Protein AF-A0A6L4YPC9-F1 (afdb_monomer_lite)

Foldseek 3Di:
DDDDDPDDPPDPPVVVVVVVVVPDDDDPVRVVVVVVCCVLQEAEPPDPCRVVSQVVCCVPPVHHHYDYPVDDPVVVVVVVVVVVVLVPDDPVVVVVVD

Sequence (98 aa):
MKTNRIAAPTTPLSHLWLKEIATKPLSPIASELRKRVSEEILLDKSKPDFPAKLVEAWRKYGFAVVSDSSIRRDLFKSAYDVNRRFFDLPLEYKKQLG

Secondary structure (DSSP, 8-state):
------------HHHHHHHHHHHSPPPHHHHHHHHHHHHHHEEETTSTTHHHHHHHHHHHHS--EEE-TTS-HHHHHHHHHHHHHHHTS-HHHHGGG-

Structure (mmCIF, N/CA/C/O backbone):
data_AF-A0A6L4YPC9-F1
#
_entry.id   AF-A0A6L4YPC9-F1
#
loop_
_atom_site.group_PDB
_atom_site.id
_atom_site.type_symbol
_atom_site.label_atom_id
_atom_site.label_alt_id
_atom_site.label_comp_id
_atom_site.label_asym_id
_atom_site.label_entity_id
_atom_site.label_seq_id
_atom_site.pdbx_PDB_ins_code
_atom_site.Cartn_x
_atom_site.Cartn_y
_atom_site.Cartn_z
_atom_site.occupancy
_atom_site.B_iso_or_equiv
_atom_site.auth_seq_id
_atom_site.auth_comp_id
_atom_site.auth_asym_id
_atom_site.auth_atom_id
_atom_site.pdbx_PDB_model_num
ATOM 1 N N . MET A 1 1 ? -45.636 -5.885 34.832 1.00 44.72 1 MET A N 1
ATOM 2 C CA . MET A 1 1 ? -44.247 -5.725 34.339 1.00 44.72 1 MET A CA 1
ATOM 3 C C . MET A 1 1 ? -44.079 -6.451 33.012 1.00 44.72 1 MET A C 1
ATOM 5 O O . MET A 1 1 ? -44.115 -7.672 33.012 1.00 44.72 1 MET A O 1
ATOM 9 N N . LYS A 1 2 ? -43.899 -5.721 31.904 1.00 37.06 2 LYS A N 1
ATOM 10 C CA . LYS A 1 2 ? -43.255 -6.205 30.669 1.00 37.06 2 LYS A CA 1
ATOM 11 C C . LYS A 1 2 ? -42.566 -5.000 30.025 1.00 37.06 2 LYS A C 1
ATOM 13 O O . LYS A 1 2 ? -43.237 -4.118 29.504 1.00 37.06 2 LYS A O 1
ATOM 18 N N . THR A 1 3 ? -41.247 -4.904 30.150 1.00 37.56 3 THR A N 1
ATOM 19 C CA . THR A 1 3 ? -40.453 -3.867 29.487 1.00 37.56 3 THR A CA 1
ATOM 20 C C . THR A 1 3 ? -40.117 -4.341 28.076 1.00 37.56 3 THR A C 1
ATOM 22 O O . THR A 1 3 ? -39.339 -5.274 27.889 1.00 37.56 3 THR A O 1
ATOM 25 N N . ASN A 1 4 ? -40.729 -3.707 27.074 1.00 37.28 4 ASN A N 1
ATOM 26 C CA . ASN A 1 4 ? -40.333 -3.853 25.676 1.00 37.28 4 ASN A CA 1
ATOM 27 C C . ASN A 1 4 ? -38.928 -3.262 25.510 1.00 37.28 4 ASN A C 1
ATOM 29 O O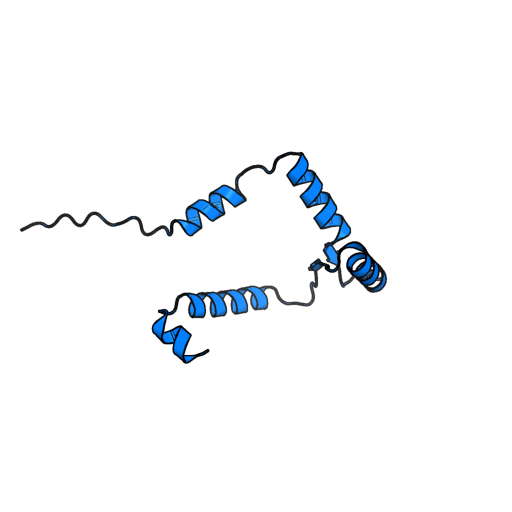 . ASN A 1 4 ? -38.754 -2.045 25.515 1.00 37.28 4 ASN A O 1
ATOM 33 N N . ARG A 1 5 ? -37.912 -4.12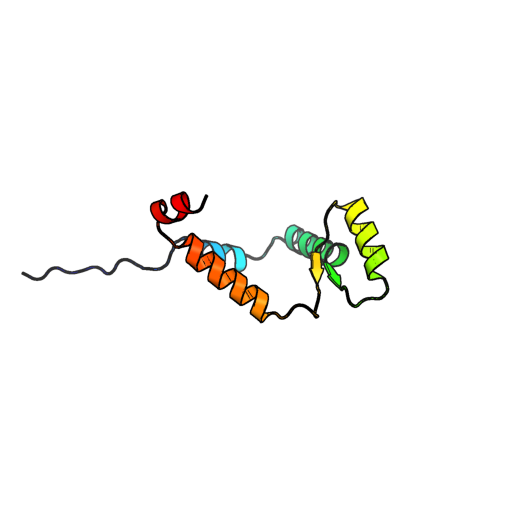0 25.378 1.00 38.81 5 ARG A N 1
ATOM 34 C CA . ARG A 1 5 ? -36.584 -3.704 24.919 1.00 38.81 5 ARG A CA 1
ATOM 35 C C . ARG A 1 5 ? -36.625 -3.607 23.399 1.00 38.81 5 ARG A C 1
ATOM 37 O O . ARG A 1 5 ? -36.560 -4.618 22.709 1.00 38.81 5 ARG A O 1
ATOM 44 N N . ILE A 1 6 ? -36.741 -2.385 22.890 1.00 42.06 6 ILE A N 1
ATOM 45 C CA . ILE A 1 6 ? -36.446 -2.084 21.490 1.00 42.06 6 ILE A CA 1
ATOM 46 C C . ILE A 1 6 ? -34.934 -2.272 21.339 1.00 42.06 6 ILE A C 1
ATOM 48 O O . ILE A 1 6 ? -34.151 -1.541 21.945 1.00 42.06 6 ILE A O 1
ATOM 52 N N . ALA A 1 7 ? -34.522 -3.311 20.614 1.00 42.47 7 ALA A N 1
ATOM 53 C CA . ALA A 1 7 ? -33.120 -3.535 20.298 1.00 42.47 7 ALA A CA 1
ATOM 54 C C . ALA A 1 7 ? -32.618 -2.358 19.449 1.00 42.47 7 ALA A C 1
ATOM 56 O O . ALA A 1 7 ? -33.135 -2.105 18.361 1.00 42.47 7 ALA A O 1
A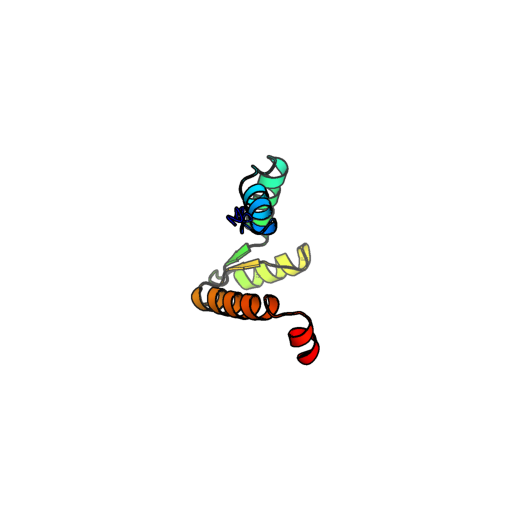TOM 57 N N . ALA A 1 8 ? -31.638 -1.618 19.967 1.00 41.31 8 ALA A N 1
ATOM 58 C CA . ALA A 1 8 ? -30.978 -0.566 19.213 1.00 41.31 8 ALA A CA 1
ATOM 59 C C . ALA A 1 8 ? -30.246 -1.188 18.007 1.00 41.31 8 ALA A C 1
ATOM 61 O O . ALA A 1 8 ? -29.599 -2.228 18.165 1.00 41.31 8 ALA A O 1
ATOM 62 N N . PRO A 1 9 ? -30.325 -0.586 16.810 1.00 45.88 9 PRO A N 1
ATOM 63 C CA . PRO A 1 9 ? -29.611 -1.086 15.645 1.00 45.88 9 PRO A CA 1
ATOM 64 C C . PRO A 1 9 ? -28.100 -0.975 15.893 1.00 45.88 9 PRO A C 1
ATOM 66 O O . PRO A 1 9 ? -27.544 0.114 15.979 1.00 45.88 9 PRO A O 1
ATOM 69 N N . THR A 1 10 ? -27.422 -2.116 16.012 1.00 53.06 10 THR A N 1
ATOM 70 C CA . THR A 1 10 ? -25.984 -2.240 16.317 1.00 53.06 10 THR A CA 1
ATOM 71 C C . THR A 1 10 ? -25.077 -2.005 15.110 1.00 53.06 10 THR A C 1
ATOM 73 O O . THR A 1 10 ? -23.911 -2.389 15.135 1.00 53.06 10 THR A O 1
ATOM 76 N N . THR A 1 11 ? -25.575 -1.393 14.033 1.00 52.59 11 THR A N 1
ATOM 77 C CA . THR A 1 11 ? -24.722 -1.086 12.878 1.00 52.59 11 THR A CA 1
ATOM 78 C C . THR A 1 11 ? -24.048 0.260 13.128 1.00 52.59 11 THR A C 1
ATOM 80 O O . THR A 1 11 ? -24.752 1.271 13.163 1.00 52.59 11 THR A O 1
ATOM 83 N N . PRO A 1 12 ? -22.715 0.321 13.308 1.00 51.28 12 PRO A N 1
ATOM 84 C CA . PRO A 1 12 ? -22.033 1.596 13.462 1.00 51.28 12 PRO A CA 1
ATOM 85 C C . PRO A 1 12 ? -22.299 2.447 12.217 1.00 51.28 12 PRO A C 1
ATOM 87 O O . PRO A 1 12 ? -22.117 1.967 11.096 1.00 51.28 12 PRO A O 1
ATOM 90 N N . LEU A 1 13 ? -22.712 3.704 12.395 1.00 49.53 13 LEU A N 1
ATOM 91 C CA . LEU A 1 13 ? -22.946 4.657 11.296 1.00 49.53 13 LEU A CA 1
ATOM 92 C C . LEU A 1 13 ? -21.748 4.745 10.326 1.00 49.53 13 LEU A C 1
ATOM 94 O O . LEU A 1 13 ? -21.930 4.974 9.132 1.00 49.53 13 LEU A O 1
ATOM 98 N N . SER A 1 14 ? -20.534 4.461 10.808 1.00 51.28 14 SER A N 1
ATOM 99 C CA . SER A 1 14 ? -19.313 4.363 10.003 1.00 51.28 14 SER A CA 1
ATOM 100 C C . SER A 1 14 ? -19.362 3.274 8.920 1.00 51.28 14 SER A C 1
ATOM 102 O O . SER A 1 14 ? -18.839 3.482 7.829 1.00 51.28 14 SER A O 1
ATOM 104 N N . HIS A 1 15 ? -20.022 2.137 9.161 1.00 44.12 15 HIS A N 1
ATOM 105 C CA . HIS A 1 15 ? -20.167 1.065 8.167 1.00 44.12 15 HIS A CA 1
ATOM 106 C C . HIS A 1 15 ? -21.156 1.416 7.050 1.00 44.12 15 HIS A C 1
ATOM 108 O O . HIS A 1 15 ? -20.969 0.979 5.914 1.00 44.12 15 HIS A O 1
ATOM 114 N N . LEU A 1 16 ? -22.196 2.195 7.357 1.00 47.97 16 LEU A N 1
ATOM 115 C CA . LEU A 1 16 ? -23.162 2.657 6.357 1.00 47.97 16 LEU A CA 1
ATOM 116 C C . LEU A 1 16 ? -22.527 3.709 5.443 1.00 47.97 16 LEU A C 1
ATOM 118 O O . LEU A 1 16 ? -22.625 3.592 4.224 1.00 47.97 16 LEU A O 1
ATOM 122 N N . TRP A 1 17 ? -21.774 4.649 6.019 1.00 44.50 17 TRP A N 1
ATOM 123 C CA . TRP A 1 17 ? -21.083 5.698 5.267 1.00 44.50 17 TRP A CA 1
ATOM 124 C C . TRP A 1 17 ? -19.965 5.146 4.363 1.00 44.50 17 TRP A C 1
ATOM 126 O O . TRP A 1 17 ? -19.862 5.521 3.197 1.00 44.50 17 TRP A O 1
ATOM 136 N N . LEU A 1 18 ? -19.170 4.184 4.855 1.00 44.53 18 LEU A N 1
ATOM 137 C CA . LEU A 1 18 ? -18.116 3.540 4.059 1.00 44.53 18 LEU A CA 1
ATOM 138 C C . LEU A 1 18 ? -18.674 2.703 2.904 1.00 44.53 18 LEU A C 1
ATOM 140 O O . LEU A 1 18 ? -18.105 2.731 1.813 1.00 44.53 18 LEU A O 1
ATOM 144 N N . LYS A 1 19 ? -19.789 1.987 3.111 1.00 49.84 19 LYS A N 1
ATOM 145 C CA . LYS A 1 19 ? -20.470 1.285 2.014 1.00 49.84 19 LYS A CA 1
ATOM 146 C C . LYS A 1 19 ? -20.985 2.271 0.977 1.00 49.84 19 LYS A C 1
ATOM 148 O O . LYS A 1 19 ? -20.739 2.063 -0.200 1.00 49.84 19 LYS A O 1
ATOM 153 N N . GLU A 1 20 ? -21.625 3.354 1.406 1.00 45.44 20 GLU A N 1
ATOM 154 C CA . GLU A 1 20 ? -22.205 4.347 0.502 1.00 45.44 20 GLU A CA 1
ATOM 155 C C . GLU A 1 20 ? -21.145 5.047 -0.366 1.00 45.44 20 GLU A C 1
ATOM 157 O O . GLU A 1 20 ? -21.350 5.220 -1.567 1.00 45.44 20 GLU A O 1
ATOM 162 N N . ILE A 1 21 ? -19.980 5.376 0.203 1.00 52.28 21 ILE A N 1
ATOM 163 C CA . ILE A 1 21 ? -18.840 5.930 -0.548 1.00 52.28 21 ILE A CA 1
ATOM 164 C C . ILE A 1 21 ? -18.215 4.887 -1.472 1.00 52.28 21 ILE A C 1
ATOM 166 O O . ILE A 1 21 ? -17.863 5.212 -2.602 1.00 52.28 21 ILE A O 1
ATOM 170 N N . ALA A 1 22 ? -18.097 3.636 -1.021 1.00 53.81 22 ALA A N 1
ATOM 171 C CA . ALA A 1 22 ? -17.548 2.559 -1.839 1.00 53.81 22 ALA A CA 1
ATOM 172 C C . ALA A 1 22 ? -18.462 2.179 -3.018 1.00 53.81 22 ALA A C 1
ATOM 174 O O . ALA A 1 22 ? -17.969 1.687 -4.031 1.00 53.81 22 ALA A O 1
ATOM 175 N N . THR A 1 23 ? -19.777 2.392 -2.897 1.00 54.12 23 THR A N 1
ATOM 176 C CA . THR A 1 23 ? -20.768 2.025 -3.922 1.00 54.12 23 THR A CA 1
ATOM 177 C C . THR A 1 23 ? -21.194 3.171 -4.831 1.00 54.12 23 THR A C 1
ATOM 179 O O . THR A 1 23 ? -21.818 2.913 -5.860 1.00 54.12 23 THR A O 1
ATOM 182 N N . LYS A 1 24 ? -20.906 4.432 -4.482 1.00 55.59 24 LYS A N 1
ATOM 183 C CA . LYS A 1 24 ? -21.257 5.562 -5.348 1.00 55.59 24 LYS A CA 1
ATOM 184 C C . LYS A 1 24 ? -20.368 5.548 -6.595 1.00 55.59 24 LYS A C 1
ATOM 186 O O . LYS A 1 24 ? -19.143 5.547 -6.457 1.00 55.59 24 LYS A O 1
ATOM 191 N N . PRO A 1 25 ? -20.950 5.550 -7.809 1.00 58.19 25 PRO A N 1
ATOM 192 C CA . PRO A 1 25 ? -20.159 5.657 -9.020 1.00 58.19 25 PRO A CA 1
ATOM 193 C C . PRO A 1 25 ? -19.402 6.984 -8.981 1.00 58.19 25 PRO A C 1
ATOM 195 O O . PRO A 1 25 ? -19.993 8.056 -8.838 1.00 58.19 25 PRO A O 1
ATOM 198 N N . LEU A 1 26 ? -18.076 6.897 -9.068 1.00 62.03 26 LEU A N 1
ATOM 199 C CA . LEU A 1 26 ? -17.225 8.066 -9.237 1.00 62.03 26 LEU A CA 1
ATOM 200 C C . LEU A 1 26 ? -17.673 8.792 -10.508 1.00 62.03 26 LEU A C 1
ATOM 202 O O . LEU A 1 26 ? -17.973 8.151 -11.519 1.00 62.03 26 LEU A O 1
ATOM 206 N N . SER A 1 27 ? -17.697 10.127 -10.478 1.00 73.00 27 SER A N 1
ATOM 207 C CA . SER A 1 27 ? -17.937 10.898 -11.699 1.00 73.00 27 SER A CA 1
ATOM 208 C C . SER A 1 27 ? -16.957 10.449 -12.798 1.00 73.00 27 SER A C 1
ATOM 210 O O . SER A 1 27 ? -15.863 9.967 -12.479 1.00 73.00 27 SER A O 1
ATOM 212 N N . PRO A 1 28 ? -17.292 10.596 -14.090 1.00 71.75 28 PRO A N 1
ATOM 213 C CA . PRO A 1 28 ? -16.394 10.194 -15.176 1.00 71.75 28 PRO A CA 1
ATOM 214 C C . PRO A 1 28 ? -14.986 10.796 -15.034 1.00 71.75 28 PRO A C 1
ATOM 216 O O . PRO A 1 28 ? -13.989 10.110 -15.237 1.00 71.75 28 PRO A O 1
ATOM 219 N N . ILE A 1 29 ? -14.911 12.045 -14.563 1.00 62.44 29 ILE A N 1
ATOM 220 C CA . ILE A 1 29 ? -13.660 12.756 -14.272 1.00 62.44 29 ILE A CA 1
ATOM 221 C C . ILE A 1 29 ? -12.897 12.095 -13.117 1.00 62.44 29 ILE A C 1
ATOM 223 O O . ILE A 1 29 ? -11.699 11.858 -13.229 1.00 62.44 29 ILE A O 1
ATOM 227 N N . ALA A 1 30 ? -13.570 11.761 -12.013 1.00 63.66 30 ALA A N 1
ATOM 228 C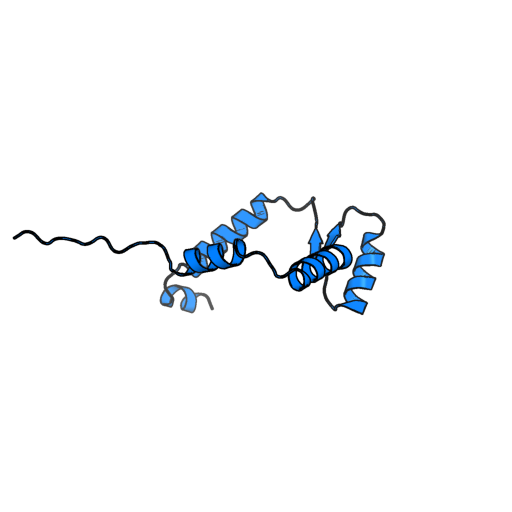 CA . ALA A 1 30 ? -12.930 11.104 -10.873 1.00 63.66 30 ALA A CA 1
ATOM 229 C C . ALA A 1 30 ? -12.489 9.664 -11.197 1.00 63.66 30 ALA A C 1
ATOM 231 O O . ALA A 1 30 ? -11.455 9.212 -10.708 1.00 63.66 30 ALA A O 1
ATOM 232 N N . SER A 1 31 ? -13.234 8.959 -12.050 1.00 65.44 31 SER A N 1
ATOM 233 C CA . SER A 1 31 ? -12.871 7.627 -12.548 1.00 65.44 31 SER A CA 1
ATOM 234 C C . SER A 1 31 ? -11.624 7.673 -13.432 1.00 65.44 31 SER A C 1
ATOM 236 O O . SER A 1 31 ? -10.711 6.871 -13.244 1.00 65.44 31 SER A O 1
ATOM 238 N N . GLU A 1 32 ? -11.552 8.641 -14.347 1.00 63.06 32 GLU A N 1
ATOM 239 C CA . GLU A 1 32 ? -10.399 8.844 -15.228 1.00 63.06 32 GLU A CA 1
ATOM 240 C C . GLU A 1 32 ? -9.162 9.308 -14.448 1.00 63.06 32 GLU A C 1
ATOM 242 O O . GLU A 1 32 ? -8.069 8.778 -14.641 1.00 63.06 32 GLU A O 1
ATOM 247 N N . LEU A 1 33 ? -9.328 10.230 -13.492 1.00 60.72 33 LEU A N 1
ATOM 248 C CA . LEU A 1 33 ? -8.251 10.639 -12.587 1.00 60.72 33 LEU A CA 1
ATOM 249 C C . LEU A 1 33 ? -7.741 9.458 -11.761 1.00 60.72 33 LEU A C 1
ATOM 251 O O . LEU A 1 33 ? -6.534 9.251 -11.682 1.00 60.72 33 LEU A O 1
ATOM 255 N N . ARG A 1 34 ? -8.637 8.641 -11.195 1.00 67.69 34 ARG A N 1
ATOM 256 C CA . ARG A 1 34 ? -8.255 7.424 -10.468 1.00 67.69 34 ARG A CA 1
ATOM 257 C C . ARG A 1 34 ? -7.481 6.463 -11.362 1.00 67.69 34 ARG A C 1
ATOM 259 O O . ARG A 1 34 ? -6.496 5.893 -10.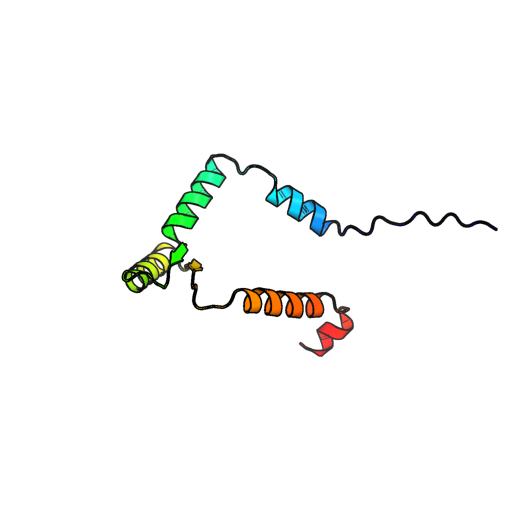902 1.00 67.69 34 ARG A O 1
ATOM 266 N N . LYS A 1 35 ? -7.912 6.278 -12.610 1.00 68.25 35 LYS A N 1
ATOM 267 C CA . LYS A 1 35 ? -7.243 5.403 -13.574 1.00 68.25 35 LYS A CA 1
ATOM 268 C C . LYS A 1 35 ? -5.836 5.907 -13.896 1.00 68.25 35 LYS A C 1
ATOM 270 O O . LYS A 1 35 ? -4.885 5.164 -13.702 1.00 68.25 35 LYS A O 1
ATOM 275 N N . ARG A 1 36 ? -5.694 7.183 -14.259 1.00 64.06 36 ARG A N 1
ATOM 276 C CA . ARG A 1 36 ? -4.397 7.817 -14.553 1.00 64.06 36 ARG A CA 1
ATOM 277 C C . ARG A 1 36 ? -3.440 7.782 -13.367 1.00 64.06 36 ARG A C 1
ATOM 279 O O . ARG A 1 36 ? -2.285 7.407 -13.511 1.00 64.06 36 ARG A O 1
ATOM 286 N N . VAL A 1 37 ? -3.938 8.107 -12.175 1.00 64.88 37 VAL A N 1
ATOM 287 C CA . VAL A 1 37 ? -3.162 8.026 -10.931 1.00 64.88 37 VAL A CA 1
ATOM 288 C C . VAL A 1 37 ? -2.751 6.582 -10.637 1.00 64.88 37 VAL A C 1
ATOM 290 O O . VAL A 1 37 ? -1.623 6.339 -10.221 1.00 64.88 37 VAL A O 1
ATOM 293 N N . SER A 1 38 ? -3.632 5.611 -10.883 1.00 66.75 38 SER A N 1
ATOM 294 C CA . SER A 1 38 ? -3.306 4.196 -10.682 1.00 66.75 38 SER A CA 1
ATOM 295 C C . SER A 1 38 ? -2.286 3.694 -11.703 1.00 66.75 38 SER A C 1
ATOM 297 O O . SER A 1 38 ? -1.436 2.906 -11.334 1.00 66.75 38 SER A O 1
ATOM 299 N N . GLU A 1 39 ? -2.325 4.141 -12.956 1.00 67.75 39 GLU A N 1
ATOM 300 C CA . GLU A 1 39 ? -1.375 3.705 -13.990 1.00 67.75 39 GLU A CA 1
ATOM 301 C C . GLU A 1 39 ? 0.005 4.369 -13.849 1.00 67.75 39 GLU A C 1
ATOM 303 O O . GLU A 1 39 ? 1.016 3.742 -14.152 1.00 67.75 39 GLU A O 1
ATOM 308 N N . GLU A 1 40 ? 0.068 5.613 -13.364 1.00 69.56 40 GLU A N 1
ATOM 309 C CA . GLU A 1 40 ? 1.333 6.351 -13.247 1.00 69.56 40 GLU A CA 1
ATOM 310 C C . GLU A 1 40 ? 2.029 6.200 -11.888 1.00 69.56 40 GLU A C 1
ATOM 312 O O . GLU A 1 40 ? 3.244 6.382 -11.806 1.00 69.56 40 GLU A O 1
ATOM 317 N N . ILE A 1 41 ? 1.285 5.895 -10.820 1.00 77.94 41 ILE A N 1
ATOM 318 C CA . ILE A 1 41 ? 1.814 5.891 -9.446 1.00 77.94 41 ILE A CA 1
ATOM 319 C C . ILE A 1 41 ? 1.842 4.479 -8.840 1.00 77.94 41 ILE A C 1
ATOM 321 O O . ILE A 1 41 ? 2.585 4.262 -7.881 1.00 77.94 41 ILE A O 1
ATOM 325 N N . LEU A 1 42 ? 1.092 3.506 -9.386 1.00 85.06 42 LEU A N 1
ATOM 326 C CA . LEU A 1 42 ? 1.192 2.103 -8.969 1.00 85.06 42 LEU A CA 1
ATOM 327 C C . LEU A 1 42 ? 2.359 1.413 -9.677 1.00 85.06 42 LEU A C 1
ATOM 329 O O . LEU A 1 42 ? 2.317 1.152 -10.876 1.00 85.06 42 LEU A O 1
ATOM 333 N N . LEU A 1 43 ? 3.388 1.073 -8.912 1.00 88.75 43 LEU A N 1
ATOM 334 C CA . LEU A 1 43 ? 4.612 0.466 -9.410 1.00 88.75 43 LEU A CA 1
ATOM 335 C C . LEU A 1 43 ? 4.712 -0.989 -8.955 1.00 88.75 43 LEU A C 1
ATOM 337 O O . LEU A 1 43 ? 4.642 -1.279 -7.761 1.00 88.75 43 LEU A O 1
ATOM 341 N N . ASP A 1 44 ? 4.931 -1.904 -9.894 1.00 89.31 44 ASP A N 1
ATOM 342 C CA . ASP A 1 44 ? 5.199 -3.308 -9.591 1.00 89.31 44 ASP A CA 1
ATOM 343 C C . ASP A 1 44 ? 6.697 -3.520 -9.361 1.00 89.31 44 ASP A C 1
ATOM 345 O O . ASP A 1 44 ? 7.509 -3.387 -10.276 1.00 89.31 44 ASP A O 1
ATOM 349 N N . LYS A 1 45 ? 7.059 -3.865 -8.120 1.00 90.31 45 LYS A N 1
ATOM 350 C CA . LYS A 1 45 ? 8.451 -4.066 -7.696 1.00 90.31 45 LYS A CA 1
ATOM 351 C C . LYS A 1 45 ? 9.156 -5.188 -8.459 1.00 90.31 45 LYS A C 1
ATOM 353 O O . LYS A 1 45 ? 10.381 -5.197 -8.534 1.00 90.31 45 LYS A O 1
ATOM 358 N N . SER A 1 46 ? 8.403 -6.139 -9.009 1.00 91.00 46 SER A N 1
ATOM 359 C CA . SER A 1 46 ? 8.969 -7.254 -9.771 1.00 91.00 46 SER A CA 1
ATOM 360 C C . SER A 1 46 ? 9.427 -6.857 -11.177 1.00 91.00 46 SER A C 1
ATOM 362 O O . SER A 1 46 ? 10.137 -7.625 -11.830 1.00 91.00 46 SER A O 1
ATOM 364 N N . LYS A 1 47 ? 9.040 -5.669 -11.659 1.00 90.94 47 LYS A N 1
ATOM 365 C CA . LYS A 1 47 ? 9.383 -5.204 -13.002 1.00 90.94 47 LYS A CA 1
ATOM 366 C C . LYS A 1 47 ? 10.824 -4.685 -13.063 1.00 90.94 47 LYS A C 1
ATOM 368 O O . LYS A 1 47 ? 11.279 -4.015 -12.136 1.00 90.94 47 LYS A O 1
ATOM 373 N N . PRO A 1 48 ? 11.550 -4.946 -14.163 1.00 93.12 48 PRO A N 1
ATOM 374 C CA . PRO A 1 48 ? 12.951 -4.546 -14.295 1.00 93.12 48 PRO A CA 1
ATOM 375 C C . PRO A 1 48 ? 13.147 -3.021 -14.331 1.00 93.12 48 PRO A C 1
ATOM 377 O O . PRO A 1 48 ? 14.203 -2.529 -13.942 1.00 93.12 48 PRO A O 1
ATOM 380 N N . ASP A 1 49 ? 12.139 -2.263 -14.762 1.00 93.12 49 ASP A N 1
ATOM 381 C CA . ASP A 1 49 ? 12.148 -0.798 -14.815 1.00 93.12 49 ASP A CA 1
ATOM 382 C C . ASP A 1 49 ? 11.717 -0.132 -13.496 1.00 93.12 49 ASP A C 1
ATOM 384 O O . ASP A 1 49 ? 11.725 1.099 -13.398 1.00 93.12 49 ASP A O 1
ATOM 388 N N . PHE A 1 50 ? 11.398 -0.918 -12.459 1.00 92.38 50 PHE A N 1
ATOM 389 C CA . PHE A 1 50 ? 10.928 -0.417 -11.168 1.00 92.38 50 PHE A CA 1
ATOM 390 C C . PHE A 1 50 ? 11.814 0.688 -10.565 1.00 92.38 50 PHE A C 1
ATOM 392 O O . PHE A 1 50 ? 11.259 1.718 -10.177 1.00 92.38 50 PHE A O 1
ATOM 399 N N . PRO A 1 51 ? 13.161 0.570 -10.505 1.00 94.50 51 PRO A N 1
ATOM 400 C CA . PRO A 1 51 ? 13.990 1.627 -9.922 1.00 94.50 51 PRO A CA 1
ATOM 401 C C . PRO A 1 51 ? 13.859 2.962 -10.663 1.00 94.50 51 PRO A C 1
ATOM 403 O O . PRO A 1 51 ? 13.761 4.015 -10.033 1.00 94.50 51 PRO A O 1
ATOM 406 N N . ALA A 1 52 ? 13.809 2.923 -11.997 1.00 94.38 52 ALA A N 1
ATOM 407 C CA . ALA A 1 52 ? 13.664 4.120 -12.817 1.00 94.38 52 ALA A CA 1
ATOM 408 C C . ALA A 1 52 ? 12.282 4.760 -12.621 1.00 94.38 52 ALA A C 1
ATOM 410 O O . ALA A 1 52 ? 12.184 5.969 -12.403 1.00 94.38 52 ALA A O 1
ATOM 411 N N . LYS A 1 53 ? 11.225 3.941 -12.612 1.00 91.62 53 LYS A N 1
ATOM 412 C CA . LYS A 1 53 ? 9.848 4.391 -12.379 1.00 91.62 53 LYS A CA 1
ATOM 413 C C . LYS A 1 53 ? 9.626 4.947 -10.976 1.00 91.62 53 LYS A C 1
ATOM 415 O O . LYS A 1 53 ? 8.912 5.932 -10.814 1.00 91.62 53 LYS A O 1
ATOM 420 N N . LEU A 1 54 ? 10.279 4.373 -9.968 1.00 91.44 54 LEU A N 1
ATOM 421 C CA . LEU A 1 54 ? 10.229 4.875 -8.600 1.00 91.44 54 LEU A CA 1
ATOM 422 C C . LEU A 1 54 ? 10.843 6.277 -8.508 1.00 91.44 54 LEU A C 1
ATOM 424 O O . LEU A 1 54 ? 10.234 7.172 -7.927 1.00 91.44 54 LEU A O 1
ATOM 428 N N . VAL A 1 55 ? 12.011 6.493 -9.120 1.00 93.19 55 VAL A N 1
ATOM 429 C CA . VAL A 1 55 ? 12.651 7.820 -9.176 1.00 93.19 55 VAL A CA 1
ATOM 430 C C . VAL A 1 55 ? 11.779 8.830 -9.927 1.00 93.19 55 VAL A C 1
ATOM 432 O O . VAL A 1 55 ? 11.652 9.972 -9.485 1.00 93.19 55 VAL A O 1
ATOM 435 N N . GLU A 1 56 ? 11.158 8.423 -11.036 1.00 90.81 56 GLU A N 1
ATOM 436 C CA . GLU A 1 56 ? 10.226 9.260 -11.801 1.00 90.81 56 GLU A CA 1
ATOM 437 C C . GLU A 1 56 ? 9.027 9.694 -10.940 1.00 90.81 56 GLU A C 1
ATOM 439 O O . GLU A 1 56 ? 8.743 10.890 -10.838 1.00 90.81 56 GLU A O 1
ATOM 444 N N . ALA A 1 57 ? 8.378 8.748 -10.254 1.00 88.56 57 ALA A N 1
ATOM 445 C CA . ALA A 1 57 ? 7.238 9.019 -9.382 1.00 88.56 57 ALA A CA 1
ATOM 446 C C . ALA A 1 57 ? 7.610 9.945 -8.212 1.00 88.56 57 ALA A C 1
ATOM 448 O O . ALA A 1 57 ? 6.901 10.913 -7.939 1.00 88.56 57 ALA A O 1
ATOM 449 N N . TRP A 1 58 ? 8.767 9.729 -7.576 1.00 88.62 58 TRP A N 1
ATOM 450 C CA . TRP A 1 58 ? 9.266 10.619 -6.522 1.00 88.62 58 TRP A CA 1
ATOM 451 C C . TRP A 1 58 ? 9.501 12.045 -7.016 1.00 88.62 58 TRP A C 1
ATOM 453 O O . TRP A 1 58 ? 9.122 12.993 -6.334 1.00 88.62 58 TRP A O 1
ATOM 463 N N . ARG A 1 59 ? 10.089 12.218 -8.203 1.00 90.44 59 ARG A N 1
ATOM 464 C CA . ARG A 1 59 ? 10.345 13.551 -8.770 1.00 90.44 59 ARG A CA 1
ATOM 465 C C . ARG A 1 59 ? 9.068 14.271 -9.188 1.00 90.44 59 ARG A C 1
ATOM 467 O O . ARG A 1 59 ? 8.982 15.482 -9.017 1.00 90.44 59 ARG A O 1
ATOM 474 N N . LYS A 1 60 ? 8.105 13.547 -9.762 1.00 88.12 60 LYS A N 1
ATOM 475 C CA . LYS A 1 60 ? 6.880 14.130 -10.326 1.00 88.12 60 LYS A CA 1
ATOM 476 C C . LYS A 1 60 ? 5.800 14.366 -9.270 1.00 88.12 60 LYS A C 1
ATOM 478 O O . LYS A 1 60 ? 5.094 15.366 -9.340 1.00 88.12 60 LYS A O 1
ATOM 483 N N . TYR A 1 61 ? 5.682 13.456 -8.305 1.00 85.81 61 TYR A N 1
ATOM 484 C CA . TYR A 1 61 ? 4.561 13.411 -7.362 1.00 85.81 61 TYR A CA 1
ATOM 485 C C . TYR A 1 61 ? 4.975 13.485 -5.893 1.00 85.81 61 TYR A C 1
ATOM 487 O O . TYR A 1 61 ? 4.138 13.793 -5.049 1.00 85.81 61 TYR A O 1
ATOM 495 N N . GLY A 1 62 ? 6.236 13.195 -5.561 1.00 85.00 62 GLY A N 1
ATOM 496 C CA . GLY A 1 62 ? 6.692 13.112 -4.171 1.00 85.00 62 GLY A CA 1
ATOM 497 C C . GLY A 1 62 ? 6.186 11.878 -3.413 1.00 85.00 62 GLY A C 1
ATOM 498 O O . GLY A 1 62 ? 6.411 11.777 -2.212 1.00 85.00 62 GLY A O 1
ATOM 499 N N . PHE A 1 63 ? 5.506 10.943 -4.086 1.00 86.69 63 PHE A N 1
ATOM 500 C CA . PHE A 1 63 ? 5.089 9.654 -3.530 1.00 86.69 63 PHE A CA 1
ATOM 501 C C . PHE A 1 63 ? 4.915 8.602 -4.636 1.00 86.69 63 PHE A C 1
ATOM 503 O O . PHE A 1 63 ? 4.778 8.934 -5.813 1.00 86.69 63 PHE A O 1
ATOM 510 N N . ALA A 1 64 ? 4.899 7.326 -4.244 1.00 87.69 64 ALA A N 1
ATOM 511 C CA . ALA A 1 64 ? 4.602 6.189 -5.112 1.00 87.69 64 ALA A CA 1
ATOM 512 C C . ALA A 1 64 ? 3.790 5.136 -4.345 1.00 87.69 64 ALA A C 1
ATOM 514 O O . ALA A 1 64 ? 3.970 4.968 -3.138 1.00 87.69 64 ALA A O 1
ATOM 515 N N . VAL A 1 65 ? 2.919 4.406 -5.040 1.00 86.12 65 VAL A N 1
ATOM 516 C CA . VAL A 1 65 ? 2.225 3.235 -4.496 1.00 86.12 65 VAL A CA 1
ATOM 517 C C . VAL A 1 65 ? 2.926 2.009 -5.053 1.00 86.12 65 VAL A C 1
ATOM 519 O O . VAL A 1 65 ? 3.006 1.839 -6.260 1.00 86.12 65 VAL A O 1
ATOM 522 N N . VAL A 1 66 ? 3.454 1.142 -4.198 1.00 88.50 66 VAL A N 1
ATOM 523 C CA . VAL A 1 66 ? 4.208 -0.031 -4.657 1.00 88.50 66 VAL A CA 1
ATOM 524 C C . VAL A 1 66 ? 3.380 -1.289 -4.443 1.00 88.50 66 VAL A C 1
ATOM 526 O O . VAL A 1 66 ? 2.955 -1.570 -3.323 1.00 88.50 66 VAL A O 1
ATOM 529 N N . SER A 1 67 ? 3.175 -2.068 -5.503 1.00 86.75 67 SER A N 1
ATOM 530 C CA . SER A 1 67 ? 2.724 -3.449 -5.379 1.00 86.75 67 SER A CA 1
ATOM 531 C C . SER A 1 67 ? 3.937 -4.363 -5.252 1.00 86.75 67 SER A C 1
ATOM 533 O O . SER A 1 67 ? 4.762 -4.458 -6.162 1.00 86.75 67 SER A O 1
ATOM 535 N N . ASP A 1 68 ? 4.027 -5.052 -4.120 1.00 85.81 68 ASP A N 1
ATOM 536 C CA . ASP A 1 68 ? 5.067 -6.033 -3.842 1.00 85.81 68 ASP A CA 1
ATOM 537 C C . ASP A 1 68 ? 4.410 -7.376 -3.515 1.00 85.81 68 ASP A C 1
ATOM 539 O O . ASP A 1 68 ? 3.823 -7.559 -2.446 1.00 85.81 68 ASP A O 1
ATOM 543 N N . SER A 1 69 ? 4.494 -8.321 -4.452 1.00 80.19 69 SER A N 1
ATOM 544 C CA . SER A 1 69 ? 3.940 -9.666 -4.282 1.00 80.19 69 SER A CA 1
ATOM 545 C C . SER A 1 69 ? 4.730 -10.531 -3.296 1.00 80.19 69 SER A C 1
ATOM 547 O O . SER A 1 69 ? 4.235 -11.587 -2.909 1.00 80.19 69 SER A O 1
ATOM 549 N N . SER A 1 70 ? 5.934 -10.113 -2.883 1.00 84.06 70 SER A N 1
ATOM 550 C CA . SER A 1 70 ? 6.722 -10.823 -1.867 1.00 84.06 70 SER A CA 1
ATOM 551 C C . SER A 1 70 ? 6.180 -10.617 -0.450 1.00 84.06 70 SER A C 1
ATOM 553 O O . SER A 1 70 ? 6.437 -11.432 0.438 1.00 84.06 70 SER A O 1
ATOM 555 N N . ILE A 1 71 ? 5.381 -9.567 -0.230 1.00 83.06 71 ILE A N 1
ATOM 556 C CA . ILE A 1 71 ? 4.752 -9.322 1.065 1.00 83.06 71 ILE A CA 1
ATOM 557 C C . ILE A 1 71 ? 3.488 -10.173 1.163 1.00 83.06 71 ILE A C 1
ATOM 559 O O . ILE A 1 71 ? 2.539 -10.025 0.388 1.00 83.06 71 ILE A O 1
ATOM 563 N N . ARG A 1 72 ? 3.453 -11.070 2.151 1.00 83.25 72 ARG A N 1
ATOM 564 C CA . ARG A 1 72 ? 2.293 -11.938 2.353 1.00 83.25 72 ARG A CA 1
ATOM 565 C C . ARG A 1 72 ? 1.057 -11.116 2.742 1.00 83.25 72 ARG A C 1
ATOM 567 O O . ARG A 1 72 ? 1.108 -10.254 3.617 1.00 83.25 72 ARG A O 1
ATOM 574 N N . ARG A 1 73 ? -0.081 -11.398 2.100 1.00 80.62 73 ARG A N 1
ATOM 575 C CA . ARG A 1 73 ? -1.342 -10.658 2.311 1.00 80.62 73 ARG A CA 1
AT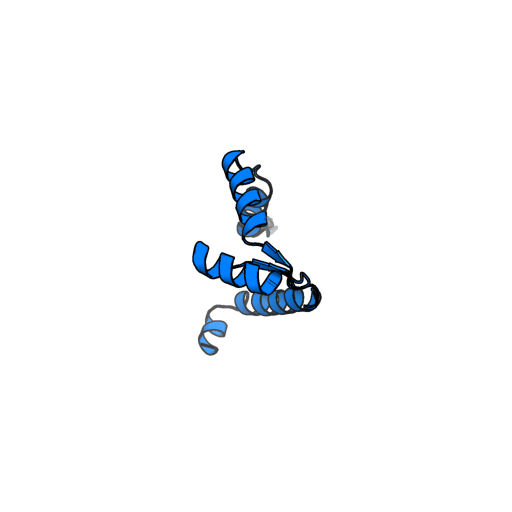OM 576 C C . ARG A 1 73 ? -1.931 -10.840 3.712 1.00 80.62 73 ARG A C 1
ATOM 578 O O . ARG A 1 73 ? -2.590 -9.940 4.228 1.00 80.62 73 ARG A O 1
ATOM 585 N N . ASP A 1 74 ? -1.692 -11.993 4.324 1.00 85.38 74 ASP A N 1
ATOM 586 C CA . ASP A 1 74 ? -2.108 -12.307 5.693 1.00 85.38 74 ASP A CA 1
ATOM 587 C C . ASP A 1 74 ? -1.440 -11.390 6.729 1.00 85.38 74 ASP A C 1
ATOM 589 O O . ASP A 1 74 ? -2.080 -11.023 7.714 1.00 85.38 74 ASP A O 1
ATOM 593 N N . LEU A 1 75 ? -0.206 -10.945 6.472 1.00 85.94 75 LEU A N 1
ATOM 594 C CA . LEU A 1 75 ? 0.521 -10.008 7.322 1.00 85.94 75 LEU A CA 1
ATOM 595 C C . LEU A 1 75 ? -0.213 -8.669 7.428 1.00 85.94 75 LEU A C 1
ATOM 597 O O . LEU A 1 75 ? -0.406 -8.167 8.534 1.00 85.94 75 LEU A O 1
ATOM 601 N N . PHE A 1 76 ? -0.688 -8.124 6.303 1.00 83.31 76 PHE A N 1
ATOM 602 C CA . PHE A 1 76 ? -1.474 -6.887 6.298 1.00 83.31 76 PHE A CA 1
ATOM 603 C C . PHE A 1 76 ? -2.776 -7.043 7.077 1.00 83.31 76 PHE A C 1
ATOM 605 O O . PHE A 1 76 ? -3.124 -6.180 7.881 1.00 83.31 76 PHE A O 1
ATOM 612 N N . LYS A 1 77 ? -3.477 -8.166 6.883 1.00 86.56 77 LYS A N 1
ATOM 613 C CA . LYS A 1 77 ? -4.709 -8.456 7.621 1.00 86.56 77 LYS A CA 1
ATOM 614 C C . LYS A 1 77 ? -4.444 -8.572 9.123 1.00 86.56 77 LYS A C 1
ATOM 616 O O . LYS A 1 77 ? -5.179 -7.989 9.910 1.00 86.56 77 LYS A O 1
ATOM 621 N N . SER A 1 78 ? -3.388 -9.277 9.520 1.00 87.94 78 SER A N 1
ATOM 622 C CA . SER A 1 78 ? -3.011 -9.443 10.925 1.00 87.94 78 SER A CA 1
ATOM 623 C C . SER A 1 78 ? -2.648 -8.107 11.574 1.00 87.94 78 SER A C 1
ATOM 625 O O . SER A 1 78 ? -3.150 -7.787 12.650 1.00 87.94 78 SER A O 1
ATOM 627 N N . ALA A 1 79 ? -1.826 -7.291 10.909 1.00 88.81 79 ALA A N 1
ATOM 628 C CA . ALA A 1 79 ? -1.472 -5.958 11.392 1.00 88.81 79 ALA A CA 1
ATOM 629 C C . ALA A 1 79 ? -2.710 -5.057 11.522 1.00 88.81 79 ALA A C 1
ATOM 631 O O . ALA A 1 79 ? -2.858 -4.348 12.518 1.00 88.81 79 ALA A O 1
ATOM 632 N N . TYR A 1 80 ? -3.625 -5.109 10.552 1.00 89.12 80 TYR A N 1
ATOM 633 C CA . TYR A 1 80 ? -4.893 -4.390 10.622 1.00 89.12 80 TYR A CA 1
ATOM 634 C C . TYR A 1 80 ? -5.760 -4.869 11.794 1.00 89.12 80 TYR A C 1
ATOM 636 O O . TYR A 1 80 ? -6.250 -4.048 12.564 1.00 89.12 80 TYR A O 1
ATOM 644 N N . ASP A 1 81 ? -5.910 -6.184 11.972 1.00 90.25 81 ASP A N 1
ATOM 645 C CA . ASP A 1 81 ? -6.724 -6.774 13.038 1.00 90.25 81 ASP A CA 1
ATOM 646 C C . ASP A 1 81 ? -6.192 -6.399 14.432 1.00 90.25 81 ASP A C 1
ATOM 648 O O . ASP A 1 81 ? -6.982 -6.087 15.326 1.00 90.25 81 ASP A O 1
ATOM 652 N N . VAL A 1 82 ? -4.866 -6.384 14.618 1.00 90.06 82 VAL A N 1
ATOM 653 C CA . VAL A 1 82 ? -4.221 -5.945 15.867 1.00 90.06 82 VAL A CA 1
ATOM 654 C C . VAL A 1 82 ? -4.447 -4.454 16.108 1.00 90.06 82 VAL A C 1
ATOM 656 O O . VAL A 1 82 ? -4.900 -4.082 17.190 1.00 90.06 82 VAL A O 1
ATOM 659 N N . ASN A 1 83 ? -4.201 -3.606 15.105 1.00 87.06 83 ASN A N 1
ATOM 660 C CA . ASN A 1 83 ? -4.434 -2.166 15.227 1.00 87.06 83 ASN A CA 1
ATOM 661 C C . ASN A 1 83 ? -5.897 -1.863 15.552 1.00 87.06 83 ASN A C 1
ATOM 663 O O . ASN A 1 83 ? -6.178 -1.088 16.460 1.00 87.06 83 ASN A O 1
ATOM 667 N N . ARG A 1 84 ? -6.840 -2.516 14.869 1.00 90.94 84 ARG A N 1
ATOM 668 C CA . ARG A 1 84 ? -8.269 -2.350 15.136 1.00 90.94 84 ARG A CA 1
ATOM 669 C C . ARG A 1 84 ? -8.602 -2.665 16.592 1.00 90.94 84 ARG A C 1
ATOM 671 O O . ARG A 1 84 ? -9.209 -1.838 17.257 1.00 90.94 84 ARG A O 1
ATOM 678 N N . ARG A 1 85 ? -8.133 -3.809 17.109 1.00 88.94 85 ARG A N 1
ATOM 679 C CA . ARG A 1 85 ? -8.336 -4.186 18.520 1.00 88.94 85 ARG A CA 1
ATOM 680 C C . ARG A 1 85 ? -7.770 -3.147 19.482 1.00 88.94 85 ARG A C 1
ATOM 682 O O . ARG A 1 85 ? -8.406 -2.862 20.487 1.00 88.94 85 ARG A O 1
ATOM 689 N N . PHE A 1 86 ? -6.600 -2.587 19.178 1.00 88.06 86 PHE A N 1
ATOM 690 C CA . PHE A 1 86 ? -6.013 -1.516 19.977 1.00 88.06 86 PHE A CA 1
ATOM 691 C C . PHE A 1 86 ? -6.881 -0.250 19.959 1.00 88.06 86 PHE A C 1
ATOM 693 O O . PHE A 1 86 ? -7.179 0.308 21.012 1.00 88.06 86 PHE A O 1
ATOM 700 N N . PHE A 1 87 ? -7.338 0.193 18.785 1.00 88.06 87 PHE A N 1
ATOM 701 C CA . PHE A 1 87 ? -8.173 1.391 18.673 1.00 88.06 87 PHE A CA 1
ATOM 702 C C . PHE A 1 87 ? -9.579 1.211 19.264 1.00 88.06 87 PHE A C 1
ATOM 704 O O . PHE A 1 87 ? -10.140 2.195 19.756 1.00 88.06 87 PHE A O 1
ATOM 711 N N . ASP A 1 88 ? -10.091 -0.020 19.303 1.00 91.12 88 ASP A N 1
ATOM 712 C CA . ASP A 1 88 ? -11.343 -0.391 19.973 1.00 91.12 88 ASP A CA 1
ATOM 713 C C . ASP A 1 88 ? -11.239 -0.348 21.511 1.00 91.12 88 ASP A C 1
ATOM 715 O O . ASP A 1 88 ? -12.266 -0.339 22.194 1.00 91.12 88 ASP A O 1
ATOM 719 N N . LEU A 1 89 ? -10.028 -0.288 22.087 1.00 90.12 89 LEU A N 1
ATOM 720 C CA . LEU A 1 89 ? -9.867 -0.133 23.533 1.00 90.12 89 LEU A CA 1
ATOM 721 C C . LEU A 1 89 ? -10.459 1.202 24.017 1.00 90.12 89 LEU A C 1
ATOM 723 O O . LEU A 1 89 ? -10.376 2.220 23.310 1.00 90.12 89 LEU A O 1
ATOM 727 N N . PRO A 1 90 ? -11.001 1.248 25.251 1.00 91.69 90 PRO A N 1
ATOM 728 C CA . PRO A 1 90 ? -11.437 2.497 25.855 1.00 91.69 90 PRO A CA 1
ATOM 729 C C . PRO A 1 90 ? -10.298 3.518 25.918 1.00 91.69 90 PRO A C 1
ATOM 731 O O . PRO A 1 90 ? -9.125 3.170 26.063 1.00 91.69 90 PRO A O 1
ATOM 734 N N . LEU A 1 91 ? -10.653 4.801 25.828 1.00 87.38 91 LEU A N 1
ATOM 735 C CA . LEU A 1 91 ? -9.683 5.896 25.769 1.00 87.38 91 LEU A CA 1
ATOM 736 C C . LEU A 1 91 ? -8.713 5.895 26.960 1.00 87.38 91 LEU A C 1
ATOM 738 O O . LEU A 1 91 ? -7.528 6.156 26.773 1.00 87.38 91 LEU A O 1
ATOM 742 N N . GLU A 1 92 ? -9.195 5.539 28.151 1.00 89.06 92 GLU A N 1
ATOM 743 C CA . GLU A 1 92 ? -8.370 5.519 29.364 1.00 89.06 92 GLU A CA 1
ATOM 744 C C . GLU A 1 92 ? -7.260 4.465 29.324 1.00 89.06 92 GLU A C 1
ATOM 746 O O . GLU A 1 92 ? -6.182 4.706 29.854 1.00 89.06 92 GLU A O 1
ATOM 751 N N . TYR A 1 93 ? -7.466 3.349 28.618 1.00 81.94 93 TYR A N 1
ATOM 752 C CA . TYR A 1 93 ? -6.409 2.359 28.395 1.00 81.94 93 TYR A CA 1
ATOM 753 C C . TYR A 1 93 ? -5.405 2.819 27.333 1.00 81.94 93 TYR A C 1
ATOM 755 O O . TYR A 1 93 ? -4.213 2.559 27.455 1.00 81.94 93 TYR A O 1
ATOM 763 N N . LYS A 1 94 ? -5.854 3.546 26.302 1.00 81.31 94 LYS A N 1
ATOM 764 C CA . LYS A 1 94 ? -4.966 4.054 25.240 1.00 81.31 94 LYS A CA 1
ATOM 765 C C . LYS A 1 94 ? -4.018 5.144 25.745 1.00 81.31 94 LYS A C 1
ATOM 767 O O . LYS A 1 94 ? -2.861 5.162 25.346 1.00 81.31 94 LYS A O 1
ATOM 772 N N . LYS A 1 95 ? -4.483 6.010 26.653 1.00 82.06 95 LYS A N 1
ATOM 773 C CA . LYS A 1 95 ? -3.669 7.073 27.274 1.00 82.06 95 LYS A CA 1
ATOM 774 C C . LYS A 1 95 ? -2.522 6.549 28.144 1.00 82.06 95 LYS A C 1
ATOM 776 O O . LYS A 1 95 ? -1.585 7.288 28.391 1.00 82.06 95 LYS A O 1
ATOM 781 N N . GLN A 1 96 ? -2.595 5.305 28.618 1.00 81.06 96 GLN A N 1
ATOM 782 C CA . GLN A 1 96 ? -1.530 4.686 29.418 1.00 81.06 96 GLN A CA 1
ATOM 783 C C . GLN A 1 96 ? -0.372 4.149 28.561 1.00 81.06 96 GLN A C 1
ATOM 785 O O . GLN A 1 96 ? 0.650 3.745 29.107 1.00 81.06 96 GLN A O 1
ATOM 790 N N . LEU A 1 97 ? -0.543 4.108 27.236 1.00 73.19 97 LEU A N 1
ATOM 791 C CA . LEU A 1 97 ? 0.408 3.539 26.277 1.00 73.19 97 LEU A CA 1
ATOM 792 C C . LEU A 1 97 ? 1.061 4.611 25.380 1.00 73.19 97 LEU A C 1
ATOM 794 O O . LEU A 1 97 ? 1.727 4.246 24.411 1.00 73.19 97 LEU A O 1
ATOM 798 N N . GLY A 1 98 ? 0.838 5.901 25.674 1.00 56.41 98 GLY A N 1
ATOM 799 C CA . GLY A 1 98 ? 1.327 7.057 24.911 1.00 56.41 98 GLY A CA 1
ATOM 800 C C . GLY A 1 98 ? 2.237 7.963 25.722 1.00 56.41 98 GLY A C 1
ATOM 801 O O . GLY A 1 98 ? 1.944 8.156 26.922 1.00 56.41 98 GLY A O 1
#

pLDDT: mean 73.56, std 18.04, range [37.06, 94.5]

Radius of gyration: 21.35 Å; chains: 1; bounding box: 58×26×50 Å